Protein AF-A0A956J2Z4-F1 (afdb_monomer_lite)

Radius of gyration: 18.02 Å; chains: 1; bounding box: 44×50×54 Å

Sequence (124 aa):
MGSPPRQEPERNATDRTLGQALARITREKPRPSMIAIWSPAPDMEVRPDVERALSQLPRRRCQVLWVPMTFEAGLPRTDWVAEAVAEALSMRERAAASRGERGLRRLGVRVLHTRPKHQGLVNR

pLDDT: mean 81.1, std 14.21, range [41.91, 95.06]

Foldseek 3Di:
DDDPDDDDPVLVVVLQVVLVVLVVQCPDPPRAQEDEAEEQQAQCVVRVSNLVSLLPDPVVRYAAEYEHDDDQPPFDPPDPVSVVVSVVVNVVSVVSSVNSVVSCVVSVHHYDYDDPDPPPDDDD

Structure (mmCIF, N/CA/C/O backbone):
data_AF-A0A956J2Z4-F1
#
_entry.id   AF-A0A956J2Z4-F1
#
loop_
_atom_site.group_PDB
_atom_site.id
_atom_site.type_symbol
_atom_site.label_atom_id
_atom_site.label_alt_id
_atom_site.label_comp_id
_atom_site.label_asym_id
_atom_site.label_entity_id
_atom_site.label_seq_id
_atom_site.pdbx_PDB_ins_code
_atom_site.Cartn_x
_atom_site.Cartn_y
_atom_site.Cartn_z
_atom_site.occupancy
_atom_site.B_iso_or_equiv
_atom_site.auth_seq_id
_atom_site.auth_comp_id
_atom_site.auth_asym_id
_atom_site.auth_atom_id
_atom_site.pdbx_PDB_model_num
ATOM 1 N N . MET A 1 1 ? 28.914 3.939 -13.470 1.00 41.91 1 MET A N 1
ATOM 2 C CA . MET A 1 1 ? 28.341 4.109 -12.116 1.00 41.91 1 MET A CA 1
ATOM 3 C C . MET A 1 1 ? 26.999 3.384 -12.078 1.00 41.91 1 MET A C 1
ATOM 5 O O . MET A 1 1 ? 25.990 3.969 -12.444 1.00 41.91 1 MET A O 1
ATOM 9 N N . GLY A 1 2 ? 27.004 2.081 -11.779 1.00 49.41 2 GLY A N 1
ATOM 10 C CA . GLY A 1 2 ? 25.784 1.266 -11.750 1.00 49.41 2 GLY A CA 1
ATOM 11 C C . GLY A 1 2 ? 24.940 1.604 -10.525 1.00 49.41 2 GLY A C 1
ATOM 12 O O . GLY A 1 2 ? 25.483 1.749 -9.431 1.00 49.41 2 GLY A O 1
ATOM 13 N N . SER A 1 3 ? 23.627 1.766 -10.702 1.00 47.31 3 SER A N 1
ATOM 14 C CA . SER A 1 3 ? 22.710 1.865 -9.565 1.00 47.31 3 SER A CA 1
ATOM 15 C C . SER A 1 3 ? 22.895 0.638 -8.663 1.00 47.31 3 SER A C 1
ATOM 17 O O . SER A 1 3 ? 22.956 -0.476 -9.188 1.00 47.31 3 SER A O 1
ATOM 19 N N . PRO A 1 4 ? 23.000 0.806 -7.331 1.00 48.28 4 PRO A N 1
ATOM 20 C CA . PRO A 1 4 ? 23.119 -0.336 -6.438 1.00 48.28 4 PRO A CA 1
ATOM 21 C C . PRO A 1 4 ? 21.874 -1.218 -6.590 1.00 48.28 4 PRO A C 1
ATOM 23 O O . PRO A 1 4 ? 20.794 -0.682 -6.881 1.00 48.28 4 PRO A O 1
ATOM 26 N N . PRO A 1 5 ? 21.993 -2.543 -6.392 1.00 46.66 5 PRO A N 1
ATOM 27 C CA . PRO A 1 5 ? 20.859 -3.446 -6.405 1.00 46.66 5 PRO A CA 1
ATOM 28 C C . PRO A 1 5 ? 19.982 -3.109 -5.200 1.00 46.66 5 PRO A C 1
ATOM 30 O O . PRO A 1 5 ? 20.056 -3.726 -4.143 1.00 46.66 5 PRO A O 1
ATOM 33 N N . ARG A 1 6 ? 19.112 -2.111 -5.347 1.00 63.00 6 ARG A N 1
ATOM 34 C CA . A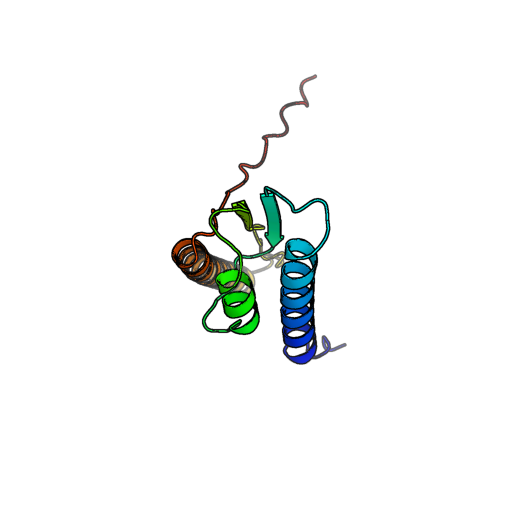RG A 1 6 ? 17.859 -2.120 -4.606 1.00 63.00 6 ARG A CA 1
ATOM 35 C C . ARG A 1 6 ? 17.209 -3.424 -5.083 1.00 63.00 6 ARG A C 1
ATOM 37 O O . ARG A 1 6 ? 17.200 -3.692 -6.281 1.00 63.00 6 ARG A O 1
ATOM 44 N N . GLN A 1 7 ? 16.662 -4.280 -4.233 1.00 57.12 7 GLN A N 1
ATOM 45 C CA . GLN A 1 7 ? 15.270 -4.019 -3.915 1.00 57.12 7 GLN A CA 1
ATOM 46 C C . GLN A 1 7 ? 14.603 -5.003 -2.926 1.00 57.12 7 GLN A C 1
ATOM 48 O O . GLN A 1 7 ? 13.453 -4.765 -2.587 1.00 57.12 7 GLN A O 1
ATOM 53 N N . GLU A 1 8 ? 15.253 -6.042 -2.402 1.00 54.94 8 GLU A N 1
ATOM 54 C CA . GLU A 1 8 ? 14.540 -7.027 -1.555 1.00 54.94 8 GLU A CA 1
ATOM 55 C C . GLU A 1 8 ? 14.697 -6.810 -0.034 1.00 54.94 8 GLU A C 1
ATOM 57 O O . GLU A 1 8 ? 13.689 -6.785 0.679 1.00 54.94 8 GLU A O 1
ATOM 62 N N . PRO A 1 9 ? 15.916 -6.579 0.505 1.00 60.41 9 PRO A N 1
ATOM 63 C CA . PRO A 1 9 ? 16.114 -6.496 1.956 1.00 60.41 9 PRO A CA 1
ATOM 64 C C . PRO A 1 9 ? 15.414 -5.289 2.595 1.00 60.41 9 PRO A C 1
ATOM 66 O O . PRO A 1 9 ? 14.788 -5.415 3.649 1.00 60.41 9 PRO A O 1
ATOM 69 N N . GLU A 1 10 ? 15.478 -4.125 1.942 1.00 73.94 10 GLU A N 1
ATOM 70 C CA . GLU A 1 10 ? 14.869 -2.885 2.443 1.00 73.94 10 GLU A CA 1
ATOM 71 C C . GLU A 1 10 ? 13.342 -2.928 2.399 1.00 73.94 10 GLU A C 1
ATOM 73 O O . GLU A 1 10 ? 12.684 -2.406 3.302 1.00 73.94 10 GLU A O 1
ATOM 78 N N . ARG A 1 11 ? 12.763 -3.580 1.383 1.00 72.56 11 ARG A N 1
ATOM 79 C CA . ARG A 1 11 ? 11.309 -3.747 1.291 1.00 72.56 11 ARG A CA 1
ATOM 80 C C . ARG A 1 11 ? 10.783 -4.615 2.422 1.00 72.56 11 ARG A C 1
ATOM 82 O O . ARG A 1 11 ? 9.909 -4.175 3.161 1.00 72.56 11 ARG A O 1
ATOM 89 N N . ASN A 1 12 ? 11.401 -5.771 2.653 1.00 76.88 12 ASN A N 1
ATOM 90 C CA . ASN A 1 12 ? 11.019 -6.653 3.758 1.00 76.88 12 ASN A CA 1
ATOM 91 C C . ASN A 1 12 ? 11.217 -5.996 5.132 1.00 76.88 12 ASN A C 1
ATOM 93 O O . ASN A 1 12 ? 10.474 -6.266 6.077 1.00 76.88 12 ASN A O 1
ATOM 97 N N . ALA A 1 13 ? 12.232 -5.142 5.286 1.00 82.12 13 ALA A N 1
ATOM 98 C CA . ALA A 1 13 ? 12.402 -4.348 6.501 1.00 82.12 13 ALA A CA 1
ATOM 99 C C . ALA A 1 13 ? 11.271 -3.315 6.659 1.00 82.12 13 ALA A C 1
ATOM 101 O O . ALA A 1 13 ? 10.651 -3.254 7.718 1.00 82.12 13 ALA A O 1
ATOM 102 N N . THR A 1 14 ? 10.948 -2.578 5.593 1.00 84.06 14 THR A N 1
ATOM 103 C CA . THR A 1 14 ? 9.886 -1.558 5.577 1.00 84.06 14 THR A CA 1
ATOM 104 C C . THR A 1 14 ? 8.517 -2.154 5.898 1.00 84.06 14 THR A C 1
ATOM 106 O O . THR A 1 14 ? 7.774 -1.593 6.703 1.00 84.06 14 THR A O 1
ATOM 109 N N . ASP A 1 15 ? 8.192 -3.312 5.323 1.00 85.25 15 ASP A N 1
ATOM 110 C CA . ASP A 1 15 ? 6.917 -4.007 5.531 1.00 85.25 15 ASP A CA 1
ATOM 111 C C . ASP A 1 15 ? 6.756 -4.448 6.983 1.00 85.25 15 ASP A C 1
ATOM 113 O O . ASP A 1 15 ? 5.711 -4.219 7.601 1.00 85.25 15 ASP A O 1
ATOM 117 N N . ARG A 1 16 ? 7.828 -4.999 7.564 1.00 85.50 16 ARG A N 1
ATOM 118 C CA . ARG A 1 16 ? 7.864 -5.360 8.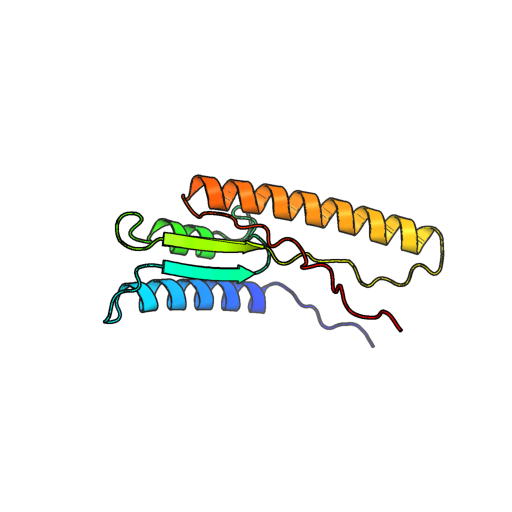983 1.00 85.50 16 ARG A CA 1
ATOM 119 C C . ARG A 1 16 ? 7.726 -4.135 9.878 1.00 85.50 16 ARG A C 1
ATOM 121 O O . ARG A 1 16 ? 6.940 -4.177 10.822 1.00 85.50 16 ARG A O 1
ATOM 128 N N . THR A 1 17 ? 8.427 -3.042 9.579 1.00 88.94 17 THR A N 1
ATOM 129 C CA . THR A 1 17 ? 8.313 -1.790 10.340 1.00 88.94 17 THR A CA 1
ATOM 130 C C . THR A 1 17 ? 6.902 -1.208 10.261 1.00 88.94 17 THR A C 1
ATOM 132 O O . THR A 1 17 ? 6.354 -0.810 11.290 1.00 88.94 17 THR A O 1
ATOM 135 N N . LEU A 1 18 ? 6.268 -1.215 9.084 1.00 87.06 18 LEU A N 1
ATOM 136 C CA . LEU A 1 18 ? 4.878 -0.780 8.924 1.00 87.06 18 LEU A CA 1
ATOM 137 C C . LEU A 1 18 ? 3.928 -1.654 9.752 1.00 87.06 18 LEU A C 1
ATOM 139 O O . LEU A 1 18 ? 3.089 -1.130 10.486 1.00 87.06 18 LEU A O 1
ATOM 143 N N . GLY A 1 19 ? 4.085 -2.978 9.685 1.00 87.19 19 GLY A N 1
ATOM 144 C CA . GLY A 1 19 ? 3.280 -3.906 10.476 1.00 87.19 19 GLY A CA 1
ATOM 145 C C . GLY A 1 19 ? 3.439 -3.693 11.983 1.00 87.19 19 GLY A C 1
ATOM 146 O O . GLY A 1 19 ? 2.448 -3.647 12.714 1.00 87.19 19 GLY A O 1
ATOM 147 N N . GLN A 1 20 ? 4.673 -3.480 12.449 1.00 89.06 20 GLN A N 1
ATOM 148 C CA . GLN A 1 20 ? 4.970 -3.156 13.847 1.00 89.06 20 GLN A CA 1
ATOM 149 C C . GLN A 1 20 ? 4.346 -1.823 14.275 1.00 89.06 20 GLN A C 1
ATOM 151 O O . GLN A 1 20 ? 3.764 -1.747 15.358 1.00 89.06 20 GLN A O 1
ATOM 156 N N . ALA A 1 21 ? 4.417 -0.791 13.430 1.00 88.69 21 ALA A N 1
ATOM 157 C CA . ALA A 1 21 ? 3.813 0.510 13.706 1.00 88.69 21 ALA A CA 1
ATOM 158 C C . ALA A 1 21 ? 2.284 0.409 13.836 1.00 88.69 21 ALA A C 1
ATOM 160 O O . ALA A 1 21 ? 1.715 0.922 14.800 1.00 88.69 21 ALA A O 1
ATOM 161 N N . LEU A 1 22 ? 1.625 -0.322 12.929 1.00 87.00 22 LEU A N 1
ATOM 162 C CA . LEU A 1 22 ? 0.182 -0.576 12.993 1.00 87.00 22 LEU A CA 1
ATOM 163 C C . LEU A 1 22 ? -0.204 -1.348 14.264 1.00 87.00 22 LEU A C 1
ATOM 165 O O . LEU A 1 22 ? -1.129 -0.956 14.980 1.00 87.00 22 LEU A O 1
ATOM 169 N N . ALA A 1 23 ? 0.538 -2.408 14.595 1.00 85.31 23 ALA A N 1
ATOM 170 C CA . ALA A 1 23 ? 0.303 -3.192 15.805 1.00 85.31 23 ALA A CA 1
ATOM 171 C C . ALA A 1 23 ? 0.479 -2.353 17.080 1.00 85.31 23 ALA A C 1
ATOM 173 O O . ALA A 1 23 ? -0.318 -2.468 18.013 1.00 85.31 23 ALA A O 1
ATOM 174 N N . ARG A 1 24 ? 1.490 -1.480 17.113 1.00 87.00 24 ARG A N 1
ATOM 175 C CA . ARG A 1 24 ? 1.759 -0.576 18.234 1.00 87.00 24 ARG A CA 1
ATOM 176 C C . ARG A 1 24 ? 0.640 0.452 18.412 1.00 87.00 24 ARG A C 1
ATOM 178 O O . ARG A 1 24 ? 0.063 0.532 19.495 1.00 87.00 24 ARG A O 1
ATOM 185 N N . ILE A 1 25 ? 0.264 1.147 17.340 1.00 85.00 25 ILE A N 1
ATOM 186 C CA . ILE A 1 25 ? -0.763 2.201 17.345 1.00 85.00 25 ILE A CA 1
ATOM 187 C C . ILE A 1 25 ? -2.121 1.692 17.857 1.00 85.00 25 ILE A C 1
ATOM 189 O O . ILE A 1 25 ? -2.831 2.407 18.560 1.00 85.00 25 ILE A O 1
ATOM 193 N N . THR A 1 26 ? -2.493 0.442 17.564 1.00 79.81 26 THR A N 1
ATOM 194 C CA . THR A 1 26 ? -3.761 -0.124 18.073 1.00 79.81 26 THR A CA 1
ATOM 195 C C . THR A 1 26 ? -3.770 -0.422 19.575 1.00 79.81 26 THR A C 1
ATOM 197 O O . THR A 1 26 ? -4.847 -0.558 20.168 1.00 79.81 26 THR A O 1
ATOM 200 N N . ARG A 1 27 ? -2.591 -0.550 20.195 1.00 82.94 27 ARG A N 1
ATOM 201 C CA . ARG A 1 27 ? -2.424 -0.883 21.618 1.00 82.94 27 ARG A CA 1
ATOM 202 C C . ARG A 1 27 ? -2.202 0.353 22.489 1.00 82.94 27 ARG A C 1
ATOM 204 O O . ARG A 1 27 ? -2.518 0.303 23.678 1.00 82.94 27 ARG A O 1
ATOM 211 N N . GLU A 1 28 ? -1.692 1.438 21.913 1.00 81.62 28 GLU A N 1
ATOM 212 C CA . GLU A 1 28 ? -1.435 2.696 22.616 1.00 81.62 28 GLU A CA 1
ATOM 213 C C . GLU A 1 28 ? -2.730 3.419 23.036 1.00 81.62 28 GLU A C 1
ATOM 215 O O . GLU A 1 28 ? -3.805 3.236 22.453 1.00 81.62 28 GLU A O 1
ATOM 220 N N . LYS A 1 29 ? -2.638 4.212 24.114 1.00 72.88 29 LYS A N 1
ATOM 221 C CA . LYS A 1 29 ? -3.723 5.069 24.613 1.00 72.88 29 LYS A CA 1
ATOM 222 C C . LYS A 1 29 ? -3.365 6.543 24.360 1.00 72.88 29 LYS A C 1
ATOM 224 O O . LYS A 1 29 ? -2.236 6.916 24.665 1.00 72.88 29 LYS A O 1
ATOM 229 N N . PRO A 1 30 ? -4.316 7.380 23.904 1.00 79.00 30 PRO A N 1
ATOM 230 C CA . PRO A 1 30 ? -5.685 7.033 23.511 1.00 79.00 30 PRO A CA 1
ATOM 231 C C . PRO A 1 30 ? -5.722 6.201 22.218 1.00 79.00 30 PRO A C 1
ATOM 233 O O . PRO A 1 30 ? -4.900 6.385 21.327 1.00 79.00 30 PRO A O 1
ATOM 236 N N . ARG A 1 31 ? -6.686 5.274 22.117 1.00 80.50 31 ARG A N 1
ATOM 237 C CA . ARG A 1 31 ? -6.815 4.417 20.928 1.00 80.50 31 ARG A CA 1
ATOM 238 C C . ARG A 1 31 ? -7.327 5.248 19.748 1.00 80.50 31 ARG A C 1
ATOM 240 O O . ARG A 1 31 ? -8.358 5.906 19.910 1.00 80.50 31 ARG A O 1
ATOM 247 N N . PRO A 1 32 ? -6.685 5.194 18.572 1.00 83.81 32 PRO A N 1
ATOM 248 C CA . PRO A 1 32 ? -7.125 5.973 17.425 1.00 83.81 32 PRO A CA 1
ATOM 249 C C . PRO A 1 32 ? -8.460 5.455 16.892 1.00 83.81 32 PRO A C 1
ATOM 251 O O . PRO A 1 32 ? -8.648 4.253 16.689 1.00 83.81 32 PRO A O 1
ATOM 254 N N . SER A 1 33 ? -9.365 6.379 16.588 1.00 86.19 33 SER A N 1
ATOM 255 C CA . SER A 1 33 ? -10.586 6.090 15.832 1.00 86.19 33 SER A CA 1
ATOM 256 C C . SER A 1 33 ? -10.325 5.977 14.326 1.00 86.19 33 SER A C 1
ATOM 258 O O . SER A 1 33 ? -11.132 5.380 13.614 1.00 86.19 33 SER A O 1
ATOM 260 N N . MET A 1 34 ? -9.195 6.506 13.837 1.00 90.06 34 MET A N 1
ATOM 261 C CA . MET A 1 34 ? -8.832 6.524 12.422 1.00 90.06 34 MET A CA 1
ATOM 262 C C . MET A 1 34 ? -7.312 6.468 12.215 1.00 90.06 34 MET A C 1
ATOM 264 O O . MET A 1 34 ? -6.562 7.137 12.922 1.00 90.06 34 MET A O 1
ATOM 268 N N . ILE A 1 35 ? -6.873 5.704 11.215 1.00 90.44 35 ILE A N 1
ATOM 269 C CA . ILE A 1 35 ? -5.488 5.635 10.734 1.00 90.44 35 ILE A CA 1
ATOM 270 C C . ILE A 1 35 ? -5.510 5.944 9.238 1.00 90.44 35 ILE A C 1
ATOM 272 O O . ILE A 1 35 ? -6.204 5.265 8.484 1.00 90.44 35 ILE A O 1
ATOM 276 N N . ALA A 1 36 ? -4.749 6.948 8.808 1.00 91.88 36 ALA A N 1
ATOM 277 C CA . ALA A 1 36 ? -4.572 7.281 7.399 1.00 91.88 36 ALA A CA 1
ATOM 278 C C . ALA A 1 36 ? -3.141 6.957 6.955 1.00 91.88 36 ALA A C 1
ATOM 280 O O . ALA A 1 36 ? -2.180 7.308 7.639 1.00 91.88 36 ALA A O 1
ATOM 281 N N . ILE A 1 37 ? -3.011 6.261 5.828 1.00 91.44 37 ILE A N 1
ATOM 282 C CA . ILE A 1 37 ? -1.737 5.782 5.288 1.00 91.44 37 ILE A CA 1
ATOM 283 C C . ILE A 1 37 ? -1.559 6.366 3.889 1.00 91.44 37 ILE A C 1
ATOM 285 O O . ILE A 1 37 ? -2.354 6.081 2.997 1.00 91.44 37 ILE A O 1
ATOM 289 N N . TRP A 1 38 ? -0.507 7.163 3.700 1.00 91.75 38 TRP A N 1
ATOM 290 C CA . TRP A 1 38 ? -0.116 7.728 2.407 1.00 91.75 38 TRP A CA 1
ATOM 291 C C . TRP A 1 38 ? 1.014 6.901 1.820 1.00 91.75 38 TRP A C 1
ATOM 293 O O . TRP A 1 38 ? 2.155 6.970 2.275 1.00 91.75 38 TRP A O 1
ATOM 303 N N . SER A 1 39 ? 0.687 6.060 0.848 1.00 88.19 39 SER A N 1
ATOM 304 C CA . SER A 1 39 ? 1.649 5.130 0.262 1.00 88.19 39 SER A CA 1
ATOM 305 C C . SER A 1 39 ? 1.087 4.541 -1.033 1.00 88.19 39 SER A C 1
ATOM 307 O O . SER A 1 39 ? -0.137 4.467 -1.175 1.00 88.19 39 SER A O 1
ATOM 309 N N . PRO A 1 40 ? 1.923 4.087 -1.984 1.00 88.38 40 PRO A N 1
ATOM 310 C CA . PRO A 1 40 ? 1.451 3.244 -3.079 1.00 88.38 40 PRO A CA 1
ATOM 311 C C . PRO A 1 40 ? 0.642 2.052 -2.553 1.00 88.38 40 PRO A C 1
ATOM 313 O O . PRO A 1 40 ? 0.953 1.498 -1.495 1.00 88.38 40 PRO A O 1
ATOM 316 N N . ALA A 1 41 ? -0.409 1.660 -3.274 1.00 90.25 41 ALA A N 1
ATOM 317 C CA . ALA A 1 41 ? -1.202 0.499 -2.885 1.00 90.25 41 ALA A CA 1
ATOM 318 C C . ALA A 1 41 ? -0.308 -0.761 -2.903 1.00 90.25 41 ALA A C 1
ATOM 320 O O . ALA A 1 41 ? 0.322 -1.037 -3.926 1.00 90.25 41 ALA A O 1
ATOM 321 N N . PRO A 1 42 ? -0.211 -1.515 -1.794 1.00 89.88 42 PRO A N 1
ATOM 322 C CA . PRO A 1 42 ? 0.641 -2.690 -1.722 1.00 89.88 42 PRO A CA 1
ATOM 323 C C . PRO A 1 42 ? 0.007 -3.824 -2.526 1.00 89.88 42 PRO A C 1
ATOM 325 O O . PRO A 1 42 ? -1.180 -4.106 -2.366 1.00 89.88 42 PRO A O 1
ATOM 328 N N . ASP A 1 43 ? 0.794 -4.493 -3.366 1.00 88.75 43 ASP A N 1
ATOM 329 C CA . ASP A 1 43 ? 0.373 -5.762 -3.956 1.00 88.75 43 ASP A CA 1
ATOM 330 C C . ASP A 1 43 ? 0.439 -6.849 -2.874 1.00 88.75 43 ASP A C 1
ATOM 332 O O . ASP A 1 43 ? 1.522 -7.177 -2.389 1.00 88.75 43 ASP A O 1
ATOM 336 N N . MET A 1 44 ? -0.718 -7.361 -2.451 1.00 87.88 44 MET A N 1
ATOM 337 C CA . MET A 1 44 ? -0.809 -8.297 -1.323 1.00 87.88 44 MET A CA 1
ATOM 338 C C . MET A 1 44 ? -0.152 -9.643 -1.634 1.00 87.88 44 MET A C 1
ATOM 340 O O . MET A 1 44 ? 0.387 -10.271 -0.730 1.00 87.88 44 MET A O 1
ATOM 344 N N . GLU A 1 45 ? -0.110 -10.044 -2.911 1.00 85.69 45 GLU A N 1
ATOM 345 C CA . GLU A 1 45 ? 0.560 -11.282 -3.339 1.00 85.69 45 GLU A CA 1
ATOM 346 C C . GLU A 1 45 ? 2.072 -11.231 -3.080 1.00 85.69 45 GLU A C 1
ATOM 348 O O . GLU A 1 45 ? 2.700 -12.255 -2.824 1.00 85.69 45 GLU A O 1
ATOM 353 N N . VAL A 1 46 ? 2.649 -10.026 -3.108 1.00 84.31 46 VAL A N 1
ATOM 354 C CA . VAL A 1 46 ? 4.091 -9.791 -2.941 1.00 84.31 46 VAL A CA 1
ATOM 355 C C . VAL A 1 46 ? 4.418 -9.242 -1.544 1.00 84.31 46 VAL A C 1
ATOM 357 O O . VAL A 1 46 ? 5.570 -9.272 -1.123 1.00 84.31 46 VAL A O 1
ATOM 360 N N . ARG A 1 47 ? 3.418 -8.749 -0.797 1.00 87.25 47 ARG A N 1
ATOM 361 C CA . ARG A 1 47 ? 3.587 -8.103 0.521 1.00 87.25 47 ARG A CA 1
ATOM 362 C C . ARG A 1 47 ? 2.696 -8.737 1.604 1.00 87.25 47 ARG A C 1
ATOM 364 O O . ARG A 1 47 ? 1.851 -8.049 2.192 1.00 87.25 47 ARG A O 1
ATOM 371 N N . PRO A 1 48 ? 2.898 -10.028 1.932 1.00 88.31 48 PRO A N 1
ATOM 372 C CA . PRO A 1 48 ? 2.037 -10.762 2.865 1.00 88.31 48 PRO A CA 1
ATOM 373 C C . PRO A 1 48 ? 2.100 -10.234 4.308 1.00 88.31 48 PRO A C 1
ATOM 375 O O . PRO A 1 48 ? 1.145 -10.379 5.072 1.00 88.31 48 PRO A O 1
ATOM 378 N N . ASP A 1 49 ? 3.203 -9.594 4.707 1.00 88.56 49 ASP A N 1
ATOM 379 C CA . ASP A 1 49 ? 3.330 -9.011 6.047 1.00 88.56 49 ASP A CA 1
ATOM 380 C C . ASP A 1 49 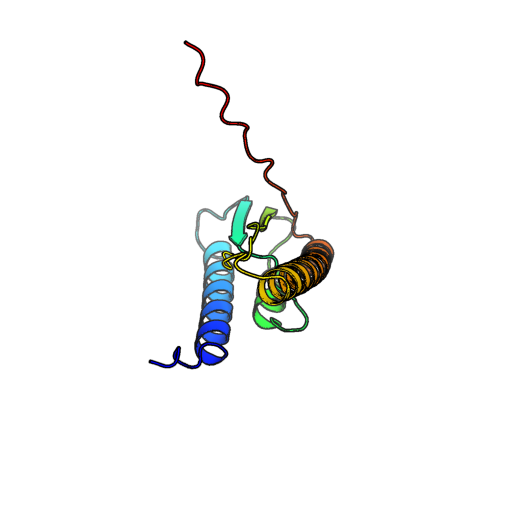? 2.425 -7.785 6.230 1.00 88.56 49 ASP A C 1
ATOM 382 O O . ASP A 1 49 ? 1.835 -7.602 7.300 1.00 88.56 49 ASP A O 1
ATOM 386 N N . VAL A 1 50 ? 2.253 -6.980 5.176 1.00 89.56 50 VAL A N 1
ATOM 387 C CA . VAL A 1 50 ? 1.325 -5.840 5.179 1.00 89.56 50 VAL A CA 1
ATOM 388 C C . VAL A 1 50 ? -0.115 -6.335 5.216 1.00 89.56 50 VAL A C 1
ATOM 390 O O . VAL A 1 50 ? -0.911 -5.828 6.009 1.00 89.56 50 VAL A O 1
ATOM 393 N N . GLU A 1 51 ? -0.441 -7.357 4.420 1.00 91.75 51 GLU A N 1
ATOM 394 C CA . GLU A 1 51 ? -1.753 -8.008 4.462 1.00 91.75 51 GLU A CA 1
ATOM 395 C C . GLU A 1 51 ? -2.076 -8.507 5.876 1.00 91.75 51 GLU A C 1
ATOM 397 O O . GLU A 1 51 ? -3.122 -8.154 6.430 1.00 91.75 51 GLU A O 1
ATOM 402 N N . ARG A 1 52 ? -1.148 -9.250 6.495 1.00 90.69 52 ARG A N 1
ATOM 403 C CA . ARG A 1 52 ? -1.301 -9.782 7.856 1.00 90.69 52 ARG A CA 1
ATOM 404 C C . ARG A 1 52 ? -1.490 -8.673 8.890 1.00 90.69 52 ARG A C 1
ATOM 406 O O . ARG A 1 52 ? -2.330 -8.800 9.781 1.00 90.69 52 ARG A O 1
ATOM 413 N N . ALA A 1 53 ? -0.723 -7.590 8.794 1.00 89.81 53 ALA A N 1
ATOM 414 C CA . ALA A 1 53 ? -0.850 -6.466 9.716 1.00 89.81 53 ALA A CA 1
ATOM 415 C C . ALA A 1 53 ? -2.222 -5.786 9.592 1.00 89.81 53 ALA A C 1
ATOM 417 O O . ALA A 1 53 ? -2.884 -5.533 10.598 1.00 89.81 53 ALA A O 1
ATOM 418 N N . LEU A 1 54 ? -2.679 -5.537 8.362 1.00 90.56 54 LEU A N 1
ATOM 419 C CA . LEU A 1 54 ? -3.975 -4.914 8.097 1.00 90.56 54 LEU A CA 1
ATOM 420 C C . LEU A 1 54 ? -5.149 -5.822 8.492 1.00 90.56 54 LEU A C 1
ATOM 422 O O . LEU A 1 54 ? -6.147 -5.329 9.021 1.00 90.56 54 LEU A O 1
ATOM 426 N N . SER A 1 55 ? -5.041 -7.140 8.291 1.00 90.06 55 SER A N 1
ATOM 427 C CA . SER A 1 55 ? -6.099 -8.094 8.651 1.00 90.06 55 SER A CA 1
ATOM 428 C C . SER A 1 55 ? -6.328 -8.198 10.161 1.00 90.06 55 SER A C 1
ATOM 430 O O . SER A 1 55 ? -7.421 -8.561 10.591 1.00 90.06 55 SER A O 1
ATOM 432 N N . GLN A 1 56 ? -5.311 -7.885 10.969 1.00 87.94 56 GLN A N 1
ATOM 433 C CA . GLN A 1 56 ? -5.376 -7.920 12.434 1.00 87.94 56 GLN A CA 1
ATOM 434 C C . GLN A 1 56 ? -5.984 -6.651 13.050 1.00 87.94 56 GLN A C 1
ATOM 436 O O . GLN A 1 56 ? -6.235 -6.615 14.258 1.00 87.94 56 GLN A O 1
ATOM 441 N N . LEU A 1 57 ? -6.238 -5.605 12.256 1.00 85.62 57 LEU A N 1
ATOM 442 C CA . LEU A 1 57 ? -6.778 -4.354 12.775 1.00 85.62 57 LEU A CA 1
ATOM 443 C C . LEU A 1 57 ? -8.246 -4.520 13.215 1.00 85.62 57 LEU A C 1
ATOM 445 O O . LEU A 1 57 ? -9.067 -5.072 12.476 1.00 85.62 57 LEU A O 1
ATOM 449 N N . PRO A 1 58 ? -8.628 -4.013 14.405 1.00 71.50 58 PRO A N 1
ATOM 450 C CA . PRO A 1 58 ? -9.994 -4.113 14.904 1.00 71.50 58 PRO A CA 1
ATOM 451 C C . PRO A 1 58 ? -10.932 -3.193 14.108 1.00 71.50 58 PRO A C 1
ATOM 453 O O . PRO A 1 58 ? -11.192 -2.052 14.496 1.00 71.50 58 PRO A O 1
ATOM 456 N N . ARG A 1 59 ? -11.497 -3.726 13.014 1.00 69.06 59 ARG A N 1
ATOM 457 C CA . ARG A 1 59 ? -12.352 -3.010 12.041 1.00 69.06 59 ARG A CA 1
ATOM 458 C C . ARG A 1 59 ? -13.536 -2.250 12.655 1.00 69.06 59 ARG A C 1
ATOM 460 O O . ARG A 1 59 ? -14.028 -1.303 12.059 1.00 69.06 59 ARG A O 1
ATOM 467 N N . ARG A 1 60 ? -14.005 -2.652 13.844 1.00 68.62 60 ARG A N 1
ATOM 468 C CA . ARG A 1 60 ? -15.123 -1.994 14.552 1.00 68.62 60 ARG A CA 1
ATOM 469 C C . ARG A 1 60 ? -14.717 -0.766 15.374 1.00 68.62 60 ARG A C 1
ATOM 471 O O . ARG A 1 60 ? -15.597 -0.034 15.807 1.00 68.62 60 ARG A O 1
ATOM 478 N N . ARG A 1 61 ? -13.423 -0.571 15.656 1.00 78.50 61 ARG A N 1
ATOM 479 C CA . ARG A 1 61 ? -12.936 0.490 16.562 1.00 78.50 61 ARG A CA 1
ATOM 480 C C . ARG A 1 61 ? -12.019 1.504 15.886 1.00 78.50 61 ARG A C 1
ATOM 482 O O . ARG A 1 61 ? -11.809 2.567 16.454 1.00 78.50 61 ARG A O 1
ATOM 489 N N . CYS A 1 62 ? -11.473 1.175 14.718 1.00 85.50 62 CYS A N 1
ATOM 490 C CA . CYS A 1 62 ? -10.534 2.027 14.006 1.00 85.50 62 CYS A CA 1
ATOM 491 C C . CYS A 1 62 ? -10.788 1.956 12.497 1.00 85.50 62 CYS A C 1
ATOM 493 O O . CYS A 1 62 ? -10.749 0.871 11.910 1.00 85.50 62 CYS A O 1
ATOM 495 N N . GLN A 1 63 ? -11.055 3.104 11.875 1.00 89.75 63 GLN A N 1
ATOM 496 C CA . GLN A 1 63 ? -11.175 3.217 10.427 1.00 89.75 63 GLN A CA 1
ATOM 497 C C . GLN A 1 63 ? -9.787 3.324 9.796 1.00 89.75 63 GLN A C 1
ATOM 499 O O . GLN A 1 63 ? -9.018 4.218 10.134 1.00 89.75 63 GLN A O 1
ATOM 504 N N . VAL A 1 64 ? -9.485 2.454 8.835 1.00 92.19 64 VAL A N 1
ATOM 505 C CA . VAL A 1 64 ? -8.232 2.524 8.073 1.00 92.19 64 VAL A CA 1
ATOM 506 C C . VAL A 1 64 ? -8.511 3.149 6.715 1.00 92.19 64 VAL A C 1
ATOM 508 O O . VAL A 1 64 ? -9.331 2.643 5.941 1.00 92.19 64 VAL A O 1
ATOM 511 N N . LEU A 1 65 ? -7.831 4.256 6.441 1.00 93.56 65 LEU A N 1
ATOM 512 C CA . LEU A 1 65 ? -7.859 4.981 5.182 1.00 93.56 65 LEU A CA 1
ATOM 513 C C . LEU A 1 65 ? -6.515 4.799 4.479 1.00 93.56 65 LEU A C 1
ATOM 515 O O . LEU A 1 65 ? -5.467 5.070 5.059 1.00 93.56 65 LEU A O 1
ATOM 519 N N . TRP A 1 66 ? -6.543 4.375 3.222 1.00 94.31 66 TRP A N 1
ATOM 520 C CA . TRP A 1 66 ? -5.362 4.325 2.370 1.00 94.31 66 TRP A CA 1
ATOM 521 C C . TRP A 1 66 ? -5.476 5.384 1.283 1.00 94.31 66 TRP A C 1
ATOM 523 O O . TRP A 1 66 ? -6.436 5.384 0.513 1.00 94.31 66 TRP A O 1
ATOM 533 N N . VAL A 1 67 ? -4.504 6.284 1.221 1.00 93.50 67 VAL A N 1
ATOM 534 C CA . VAL A 1 67 ? -4.410 7.345 0.220 1.00 93.50 67 VAL A CA 1
ATOM 535 C C . VAL A 1 67 ? -3.313 6.939 -0.767 1.00 93.50 67 VAL A C 1
ATOM 537 O O . VAL A 1 67 ? -2.129 7.072 -0.440 1.00 93.50 67 VAL A O 1
ATOM 540 N N . PRO A 1 68 ? -3.671 6.363 -1.932 1.00 90.00 68 PRO A N 1
ATOM 541 C CA . PRO A 1 68 ? -2.692 5.934 -2.912 1.00 90.00 68 PRO A CA 1
ATOM 542 C C . PRO A 1 68 ? -1.941 7.145 -3.462 1.00 90.00 68 PRO A C 1
ATOM 544 O O . PRO A 1 68 ? -2.539 8.144 -3.858 1.00 90.00 68 PRO A O 1
ATOM 547 N N . MET A 1 69 ? -0.617 7.038 -3.490 1.00 83.50 69 MET A N 1
ATOM 548 C CA . MET A 1 69 ? 0.249 8.030 -4.121 1.00 83.50 69 MET A CA 1
ATOM 549 C C . MET A 1 69 ? 0.368 7.695 -5.609 1.00 83.50 69 MET A C 1
ATOM 551 O O . MET A 1 69 ? 0.702 6.562 -5.960 1.00 83.50 69 MET A O 1
ATOM 555 N N . THR A 1 70 ? 0.091 8.659 -6.486 1.00 71.69 70 THR A N 1
ATOM 556 C CA . THR A 1 70 ? 0.288 8.496 -7.930 1.00 71.69 70 THR A CA 1
ATOM 557 C C . THR A 1 70 ? 1.777 8.499 -8.246 1.00 71.69 70 THR A C 1
ATOM 559 O O . THR A 1 70 ? 2.479 9.457 -7.926 1.00 71.69 70 THR A O 1
ATOM 562 N N . PHE A 1 71 ? 2.254 7.429 -8.877 1.00 68.75 71 PHE A N 1
ATOM 563 C CA . PHE A 1 71 ? 3.601 7.363 -9.422 1.00 68.75 71 PHE A CA 1
ATOM 564 C C . PHE A 1 71 ? 3.554 7.737 -10.904 1.00 68.75 71 PHE A C 1
ATOM 566 O O . PHE A 1 71 ? 2.923 7.040 -11.698 1.00 68.75 71 PHE A O 1
ATOM 573 N N . GLU A 1 72 ? 4.220 8.827 -11.273 1.00 67.56 72 GLU A N 1
ATOM 574 C CA . GLU A 1 72 ? 4.541 9.118 -12.668 1.00 67.56 72 GLU A CA 1
ATOM 575 C C . GLU A 1 72 ? 6.001 8.746 -12.912 1.00 67.56 72 GLU A C 1
ATOM 577 O O . GLU A 1 72 ? 6.897 9.172 -12.179 1.00 67.56 72 GLU A O 1
ATOM 582 N N . ALA A 1 73 ? 6.246 7.923 -13.932 1.00 67.62 73 ALA A N 1
ATOM 583 C CA . ALA A 1 73 ? 7.600 7.588 -14.332 1.00 67.62 73 ALA A CA 1
ATOM 584 C C . ALA A 1 73 ? 8.280 8.861 -14.858 1.00 67.62 73 ALA A C 1
ATOM 586 O O . ALA A 1 73 ? 7.982 9.316 -15.959 1.00 67.62 73 ALA A O 1
ATOM 587 N N . GLY A 1 74 ? 9.199 9.430 -14.074 1.00 70.19 74 GLY A N 1
ATOM 588 C CA . GLY A 1 74 ? 10.025 10.582 -14.455 1.00 70.19 74 GLY A CA 1
ATOM 589 C C . GLY A 1 74 ? 11.103 10.223 -15.480 1.00 70.19 74 GLY A C 1
ATOM 590 O O . GLY A 1 74 ? 12.269 10.559 -15.292 1.00 70.19 74 GLY A O 1
ATOM 591 N N . LEU A 1 75 ? 10.740 9.467 -16.516 1.00 75.38 75 LEU A N 1
ATOM 592 C CA . LEU A 1 75 ? 11.655 9.070 -17.574 1.00 75.38 75 LEU A CA 1
ATOM 593 C C . LEU A 1 75 ? 11.745 10.176 -18.636 1.00 75.38 75 LEU A C 1
ATOM 595 O O . LEU A 1 75 ? 10.708 10.703 -19.051 1.00 75.38 75 LEU A O 1
ATOM 599 N N . PRO A 1 76 ? 12.961 10.521 -19.099 1.00 76.06 76 PRO A N 1
ATOM 600 C CA . PRO A 1 76 ? 13.127 11.432 -20.220 1.00 76.06 76 PRO A CA 1
ATOM 601 C C . PRO A 1 76 ? 12.453 10.851 -21.467 1.00 76.06 76 PRO A C 1
ATOM 603 O O . PRO A 1 76 ? 12.725 9.715 -21.847 1.00 76.06 76 PRO A O 1
ATOM 606 N N . ARG A 1 77 ? 11.590 11.631 -22.125 1.00 81.75 77 ARG A N 1
ATOM 607 C CA . ARG A 1 77 ? 10.950 11.255 -23.398 1.00 81.75 77 ARG A CA 1
ATOM 608 C C . ARG A 1 77 ? 11.799 11.726 -24.576 1.00 81.75 77 ARG A C 1
ATOM 610 O O . ARG A 1 77 ? 11.404 12.613 -25.323 1.00 81.75 77 ARG A O 1
ATOM 617 N N . THR A 1 78 ? 13.024 11.216 -24.653 1.00 87.75 78 THR A N 1
ATOM 618 C CA . THR A 1 78 ? 14.040 11.692 -25.607 1.00 87.75 78 THR A CA 1
ATOM 619 C C . THR A 1 78 ? 13.939 11.039 -26.981 1.00 87.75 78 THR A C 1
ATOM 621 O O . THR A 1 78 ? 14.342 11.652 -27.963 1.00 87.75 78 THR A O 1
ATOM 624 N N . ASP A 1 79 ? 13.405 9.820 -27.060 1.00 91.50 79 ASP A N 1
ATOM 625 C CA . ASP A 1 79 ? 13.191 9.075 -28.302 1.00 91.50 79 ASP A CA 1
ATOM 626 C C . ASP A 1 79 ? 11.984 8.121 -28.184 1.00 91.50 79 ASP A C 1
ATOM 628 O O . ASP A 1 79 ? 11.369 7.987 -27.121 1.00 91.50 79 ASP A O 1
ATOM 632 N N . TRP A 1 80 ? 11.642 7.457 -29.294 1.00 91.25 80 TRP A N 1
ATOM 633 C CA . TRP A 1 80 ? 10.482 6.564 -29.387 1.00 91.25 80 TRP A CA 1
ATOM 634 C C . TRP A 1 80 ? 10.594 5.320 -28.492 1.00 91.25 80 TRP A C 1
ATOM 636 O O . TRP A 1 80 ? 9.576 4.806 -28.027 1.00 91.25 80 TRP A O 1
ATOM 646 N N . VAL A 1 81 ? 11.812 4.838 -28.218 1.00 91.19 81 VAL A N 1
ATOM 647 C CA . VAL A 1 81 ? 12.033 3.693 -27.324 1.00 91.19 81 VAL A CA 1
ATOM 648 C C . VAL A 1 81 ? 11.783 4.125 -25.885 1.00 91.19 81 VAL A C 1
ATOM 650 O O . VAL A 1 81 ? 11.072 3.441 -25.149 1.00 91.19 81 VAL A O 1
ATOM 653 N N . ALA A 1 82 ? 12.324 5.276 -25.486 1.00 88.81 82 ALA A N 1
ATOM 654 C CA . ALA 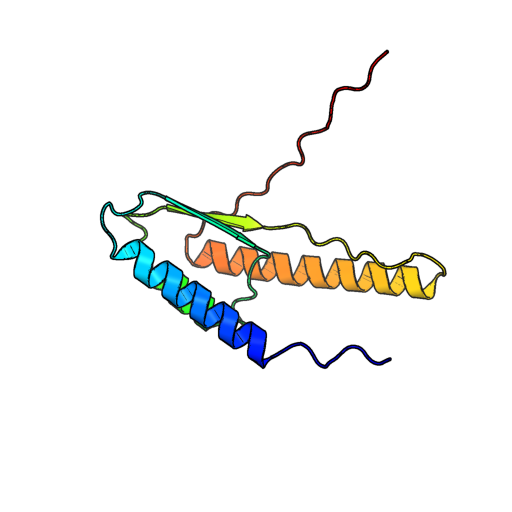A 1 82 ? 12.127 5.841 -24.158 1.00 88.81 82 ALA A CA 1
ATOM 655 C C . ALA A 1 82 ? 10.643 6.123 -23.875 1.00 88.81 82 ALA A C 1
ATOM 657 O O . ALA A 1 82 ? 10.160 5.841 -22.776 1.00 88.81 82 ALA A O 1
ATOM 658 N N . GLU A 1 83 ? 9.899 6.608 -24.874 1.00 88.88 83 GLU A N 1
ATOM 659 C CA . GLU A 1 83 ? 8.452 6.799 -24.769 1.00 88.88 83 GLU A CA 1
ATOM 660 C C . GLU A 1 83 ? 7.698 5.472 -24.603 1.00 88.88 83 GLU A C 1
ATOM 662 O O . GLU A 1 83 ? 6.912 5.335 -23.660 1.00 88.88 83 GLU A O 1
ATOM 667 N N . ALA A 1 84 ? 7.997 4.466 -25.431 1.00 90.62 84 ALA A N 1
ATOM 668 C CA . ALA A 1 84 ? 7.384 3.141 -25.319 1.00 90.62 84 ALA A CA 1
ATOM 669 C C . ALA A 1 84 ? 7.663 2.485 -23.952 1.00 90.62 84 ALA A C 1
ATOM 671 O O . ALA A 1 84 ? 6.774 1.889 -23.339 1.00 90.62 84 ALA A O 1
ATOM 672 N N . VAL A 1 85 ? 8.885 2.632 -23.428 1.00 89.38 85 VAL A N 1
ATOM 673 C CA . VAL A 1 85 ? 9.256 2.137 -22.093 1.00 89.38 85 VAL A CA 1
ATOM 674 C C . VAL A 1 85 ? 8.499 2.888 -20.996 1.00 89.38 85 VAL A C 1
ATOM 676 O O . VAL A 1 85 ? 7.979 2.256 -20.071 1.00 89.38 85 VAL A O 1
ATOM 679 N N . ALA A 1 86 ? 8.402 4.217 -21.082 1.00 88.81 86 ALA A N 1
ATOM 680 C CA . ALA A 1 86 ? 7.661 5.020 -20.111 1.00 88.81 86 ALA A CA 1
ATOM 681 C C . ALA A 1 86 ? 6.167 4.654 -20.083 1.00 88.81 86 ALA A C 1
ATOM 683 O O . ALA A 1 86 ? 5.570 4.556 -19.002 1.00 88.81 86 ALA A O 1
ATOM 684 N N . GLU A 1 87 ? 5.571 4.393 -21.247 1.00 88.50 87 GLU A N 1
ATOM 685 C CA . GLU A 1 87 ? 4.189 3.928 -21.354 1.00 88.50 87 GLU A CA 1
ATOM 686 C C . GLU A 1 87 ? 4.012 2.532 -20.745 1.00 88.50 87 GLU A C 1
ATOM 688 O O . GLU A 1 87 ? 3.137 2.341 -19.894 1.00 88.50 87 GLU A O 1
ATOM 693 N N . ALA A 1 88 ? 4.880 1.580 -21.097 1.00 90.88 88 ALA A N 1
ATOM 694 C CA . ALA A 1 88 ? 4.830 0.217 -20.571 1.00 90.88 88 ALA A CA 1
ATOM 695 C C . ALA A 1 88 ? 4.960 0.183 -19.039 1.00 90.88 88 ALA A C 1
ATOM 697 O O . ALA A 1 88 ? 4.212 -0.522 -18.354 1.00 90.88 88 ALA A O 1
ATOM 698 N N . LEU A 1 89 ? 5.867 0.986 -18.474 1.00 89.31 89 LEU A N 1
ATOM 699 C CA . LEU A 1 89 ? 6.001 1.124 -17.024 1.00 89.31 89 LEU A CA 1
ATOM 700 C C . LEU A 1 89 ? 4.755 1.754 -16.405 1.00 89.31 89 LEU A C 1
ATOM 702 O O . LEU A 1 89 ? 4.248 1.233 -15.415 1.00 89.31 89 LEU A O 1
ATOM 706 N N . SER A 1 90 ? 4.203 2.804 -17.015 1.00 87.44 90 SER A N 1
ATOM 707 C CA . SER A 1 90 ? 2.957 3.421 -16.544 1.00 87.44 90 SER A CA 1
ATOM 708 C C . SER A 1 90 ? 1.794 2.423 -16.534 1.00 87.44 90 SER A C 1
ATOM 710 O O . SER A 1 90 ? 1.022 2.375 -15.575 1.00 87.44 90 SER A O 1
ATOM 712 N N . MET A 1 91 ? 1.674 1.586 -17.568 1.00 90.00 91 MET A N 1
ATOM 713 C CA . MET A 1 91 ? 0.682 0.508 -17.617 1.00 90.00 91 MET A CA 1
ATOM 714 C C . MET A 1 91 ? 0.902 -0.517 -16.502 1.00 90.00 91 MET A C 1
ATOM 716 O O . MET A 1 91 ? -0.051 -0.890 -15.811 1.00 90.00 91 MET A O 1
ATOM 720 N N . ARG A 1 92 ? 2.154 -0.940 -16.288 1.00 87.88 92 ARG A N 1
ATOM 721 C CA . ARG A 1 92 ? 2.509 -1.900 -15.237 1.00 87.88 92 ARG A CA 1
ATOM 722 C C . ARG A 1 92 ? 2.179 -1.367 -13.844 1.00 87.88 92 ARG A C 1
ATOM 724 O O . ARG A 1 92 ? 1.564 -2.086 -13.057 1.00 87.88 92 ARG A O 1
ATOM 731 N N . GLU A 1 93 ? 2.531 -0.116 -13.560 1.00 88.19 93 GLU A N 1
ATOM 732 C CA . GLU A 1 93 ? 2.244 0.524 -12.273 1.00 88.19 93 GLU A CA 1
ATOM 733 C C . GLU A 1 93 ? 0.733 0.666 -12.042 1.00 88.19 93 GLU A C 1
ATOM 735 O O . GLU A 1 93 ? 0.241 0.316 -10.969 1.00 88.19 93 GLU A O 1
ATOM 740 N N . ARG A 1 94 ? -0.050 1.063 -13.060 1.00 87.44 94 ARG A N 1
ATOM 741 C CA . ARG A 1 94 ? -1.525 1.097 -12.957 1.00 87.44 94 ARG A CA 1
ATOM 742 C C . ARG A 1 94 ? -2.118 -0.281 -12.668 1.00 87.44 94 ARG A C 1
ATOM 744 O O . ARG A 1 94 ? -3.054 -0.393 -11.871 1.00 87.44 94 ARG A O 1
ATOM 751 N N . ALA A 1 95 ? -1.591 -1.328 -13.302 1.00 90.31 95 ALA A N 1
ATOM 752 C CA . ALA A 1 95 ? -2.045 -2.695 -13.072 1.00 90.31 95 ALA A CA 1
ATOM 753 C C . ALA A 1 95 ? -1.733 -3.161 -11.639 1.00 90.31 95 ALA A C 1
ATOM 755 O O . ALA A 1 95 ? -2.612 -3.722 -10.977 1.00 90.31 95 ALA A O 1
ATOM 756 N N . ALA A 1 96 ? -0.521 -2.885 -11.147 1.00 88.56 96 ALA A N 1
ATOM 757 C CA . ALA A 1 96 ? -0.111 -3.187 -9.776 1.00 88.56 96 ALA A CA 1
ATOM 758 C C . ALA A 1 96 ? -0.953 -2.416 -8.746 1.00 88.56 96 ALA A C 1
ATOM 760 O O . ALA A 1 96 ? -1.520 -3.027 -7.839 1.00 88.56 96 ALA A O 1
ATOM 761 N N . ALA A 1 97 ? -1.142 -1.107 -8.941 1.00 89.25 97 ALA A N 1
ATOM 762 C CA . ALA A 1 97 ? -1.990 -0.279 -8.085 1.00 89.25 97 ALA A CA 1
ATOM 763 C C . ALA A 1 97 ? -3.434 -0.803 -8.041 1.00 89.25 97 ALA A C 1
ATOM 765 O O . ALA A 1 97 ? -4.012 -0.962 -6.967 1.00 89.25 97 ALA A O 1
ATOM 766 N N . SER A 1 98 ? -3.991 -1.173 -9.198 1.00 91.75 98 SER A N 1
ATOM 767 C CA . SER A 1 98 ? -5.343 -1.735 -9.288 1.00 91.75 98 SER A CA 1
ATOM 768 C C . SER A 1 98 ? -5.483 -3.058 -8.528 1.00 91.75 98 SER A C 1
ATOM 770 O O . SER A 1 98 ? -6.520 -3.298 -7.905 1.00 91.75 98 SER A O 1
ATOM 772 N N . ARG A 1 99 ? -4.469 -3.937 -8.569 1.00 92.88 99 ARG A N 1
ATOM 773 C CA . ARG A 1 99 ? -4.450 -5.169 -7.759 1.00 92.88 99 ARG A CA 1
ATOM 774 C C . ARG A 1 99 ? -4.371 -4.850 -6.270 1.00 92.88 99 ARG A C 1
ATOM 776 O O . ARG A 1 99 ? -5.200 -5.353 -5.509 1.00 92.88 99 ARG A O 1
ATOM 783 N N . GLY A 1 100 ? -3.449 -3.974 -5.877 1.00 92.75 100 GLY A N 1
ATOM 784 C CA . GLY A 1 100 ? -3.264 -3.586 -4.482 1.00 92.75 100 GLY A CA 1
ATOM 785 C C . GLY A 1 100 ? -4.508 -2.941 -3.874 1.00 92.75 100 GLY A C 1
ATOM 786 O O . GLY A 1 100 ? -4.932 -3.309 -2.780 1.00 92.75 100 GLY A O 1
ATOM 787 N N . GLU A 1 101 ? -5.187 -2.061 -4.615 1.00 94.62 101 GLU A N 1
ATOM 788 C CA . GLU A 1 101 ? -6.457 -1.470 -4.184 1.00 94.62 101 GLU A CA 1
ATOM 789 C C . GLU A 1 101 ? -7.552 -2.513 -3.970 1.00 94.62 101 GLU A C 1
ATOM 791 O O . GLU A 1 101 ? -8.308 -2.425 -2.998 1.00 94.62 101 GLU A O 1
ATOM 796 N N . ARG A 1 102 ? -7.649 -3.517 -4.851 1.00 95.06 102 ARG A N 1
ATOM 797 C CA . ARG A 1 102 ? -8.591 -4.626 -4.649 1.00 95.06 102 ARG A CA 1
ATOM 798 C C . ARG A 1 102 ? -8.254 -5.398 -3.376 1.00 95.06 102 ARG A C 1
ATOM 800 O O . ARG A 1 102 ? -9.172 -5.708 -2.619 1.00 95.06 102 ARG A O 1
ATOM 807 N N . GLY A 1 103 ? -6.972 -5.658 -3.117 1.00 94.44 103 GLY A N 1
ATOM 808 C CA . GLY A 1 103 ? -6.502 -6.279 -1.875 1.00 94.44 103 GLY A CA 1
ATOM 809 C C . GLY A 1 103 ? -6.905 -5.478 -0.634 1.00 94.44 103 GLY A C 1
ATOM 810 O O . GLY A 1 103 ? -7.561 -6.006 0.262 1.00 94.44 103 GLY A O 1
ATOM 811 N N . LEU A 1 104 ? -6.624 -4.173 -0.625 1.00 94.00 104 LEU A N 1
ATOM 812 C CA . LEU A 1 104 ? -7.007 -3.264 0.462 1.00 94.00 104 LEU A CA 1
ATOM 813 C C . LEU A 1 104 ? -8.521 -3.275 0.723 1.00 94.00 104 LEU A C 1
ATOM 815 O O . LEU A 1 104 ? -8.957 -3.420 1.868 1.00 94.00 104 LEU A O 1
ATOM 819 N N . ARG A 1 105 ? -9.335 -3.186 -0.337 1.00 93.75 105 ARG A N 1
ATOM 820 C CA . ARG A 1 105 ? -10.803 -3.202 -0.218 1.00 93.75 105 ARG A CA 1
ATOM 821 C C . ARG A 1 105 ? -11.324 -4.526 0.345 1.00 93.75 105 ARG A C 1
ATOM 823 O O . ARG A 1 105 ? -12.223 -4.498 1.182 1.00 93.75 105 ARG A O 1
ATOM 830 N N . ARG A 1 106 ? -10.741 -5.671 -0.042 1.00 93.81 106 ARG A N 1
ATOM 831 C CA . ARG A 1 106 ? -11.079 -6.990 0.540 1.00 93.81 106 ARG A CA 1
ATOM 832 C C . ARG A 1 106 ? -10.800 -7.047 2.045 1.00 93.81 106 ARG A C 1
ATOM 834 O O . ARG A 1 106 ? -11.531 -7.708 2.777 1.00 93.81 106 ARG A O 1
ATOM 841 N N . LEU A 1 107 ? -9.794 -6.314 2.523 1.00 91.88 107 LEU A N 1
ATOM 842 C CA . LEU A 1 107 ? -9.464 -6.204 3.948 1.00 91.88 107 LEU A CA 1
ATOM 843 C C . LEU A 1 107 ? -10.325 -5.178 4.706 1.00 91.88 107 LEU A C 1
ATOM 845 O O . LEU A 1 107 ? -10.134 -5.004 5.913 1.00 91.88 107 LEU A O 1
ATOM 849 N N . GLY A 1 108 ? -11.277 -4.519 4.038 1.00 91.75 108 GLY A N 1
ATOM 850 C CA . GLY A 1 108 ? -12.115 -3.471 4.625 1.00 91.75 108 GLY A CA 1
ATOM 851 C C . GLY A 1 108 ? -11.402 -2.124 4.785 1.00 91.75 108 GLY A C 1
ATOM 852 O O . GLY A 1 108 ? -11.912 -1.251 5.485 1.00 91.75 108 GLY A O 1
ATOM 853 N N . VAL A 1 109 ? -10.235 -1.944 4.155 1.00 93.50 109 VAL A N 1
ATOM 854 C CA . VAL A 1 109 ? -9.524 -0.661 4.119 1.00 93.50 109 VAL A CA 1
ATOM 855 C C . VAL A 1 109 ? -10.173 0.235 3.068 1.00 93.50 109 VAL A C 1
ATOM 857 O O . VAL A 1 109 ? -10.385 -0.171 1.921 1.00 93.50 109 VAL A O 1
ATOM 860 N N . ARG A 1 110 ? -10.490 1.476 3.444 1.00 93.56 110 ARG A N 1
ATOM 861 C CA . ARG A 1 110 ? -11.086 2.447 2.523 1.00 93.56 110 ARG A CA 1
ATOM 862 C C . ARG A 1 110 ? -9.987 3.121 1.711 1.00 93.56 110 ARG A C 1
ATOM 864 O O . ARG A 1 110 ? -9.124 3.780 2.279 1.00 93.56 110 ARG A O 1
ATOM 871 N N . VAL A 1 111 ? -10.053 3.003 0.390 1.00 94.38 111 VAL A N 1
ATOM 872 C CA . VAL A 1 111 ? -9.136 3.699 -0.524 1.00 94.38 111 VAL A CA 1
ATOM 873 C C . VAL A 1 111 ? -9.700 5.083 -0.854 1.00 94.38 111 VAL A C 1
ATOM 875 O O . VAL A 1 111 ? -10.846 5.191 -1.296 1.00 94.38 111 VAL A O 1
ATOM 878 N N . LEU A 1 112 ? -8.914 6.136 -0.626 1.00 93.06 112 LEU A N 1
ATOM 879 C CA . LEU A 1 112 ? -9.279 7.528 -0.884 1.00 93.06 112 LEU A CA 1
ATOM 880 C C . LEU A 1 112 ? -8.371 8.132 -1.949 1.00 93.06 112 LEU A C 1
ATOM 882 O O . LEU A 1 112 ? -7.249 8.535 -1.665 1.00 93.06 112 LEU A O 1
ATOM 886 N N . HIS A 1 113 ? -8.897 8.252 -3.162 1.00 87.19 113 HIS A N 1
ATOM 887 C CA . HIS A 1 113 ?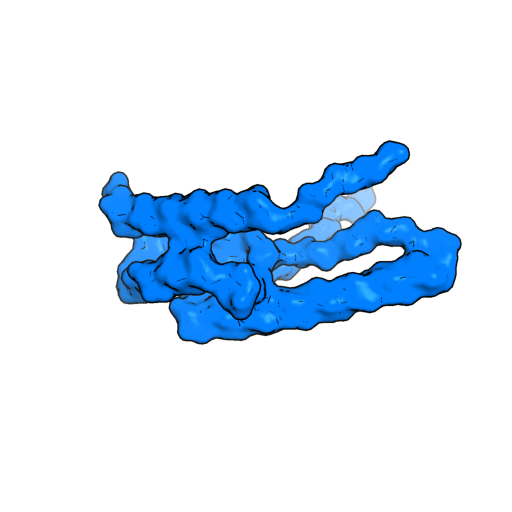 -8.231 8.975 -4.240 1.00 87.19 113 HIS A CA 1
ATOM 888 C C . HIS A 1 113 ? -8.315 10.477 -3.981 1.00 87.19 113 HIS A C 1
ATOM 890 O O . HIS A 1 113 ? -9.399 11.068 -4.019 1.00 87.19 113 HIS A O 1
ATOM 896 N N . THR A 1 114 ? -7.179 11.105 -3.692 1.00 78.75 114 THR A N 1
ATOM 897 C CA . THR A 1 114 ? -7.094 12.560 -3.604 1.00 78.75 114 THR A CA 1
ATOM 898 C C . THR A 1 114 ? -7.161 13.128 -5.016 1.00 78.75 114 THR A C 1
ATOM 900 O O . THR A 1 114 ? -6.301 12.869 -5.853 1.00 78.75 114 THR A O 1
ATOM 903 N N . ARG A 1 115 ? -8.197 13.921 -5.309 1.00 63.31 115 ARG A N 1
ATOM 904 C CA . ARG A 1 115 ? -8.170 14.751 -6.517 1.00 63.31 115 ARG A CA 1
ATOM 905 C C . ARG A 1 115 ? -7.056 15.785 -6.330 1.00 63.31 115 ARG A C 1
ATOM 907 O O . ARG A 1 115 ? -7.039 16.420 -5.270 1.00 63.31 115 ARG A O 1
ATOM 914 N N . PRO A 1 116 ? -6.157 15.993 -7.305 1.00 56.47 116 PRO A N 1
ATOM 915 C CA . PRO A 1 116 ? -5.269 17.142 -7.248 1.00 56.47 116 PRO A CA 1
ATOM 916 C C . PRO A 1 116 ? -6.152 18.392 -7.169 1.00 56.47 116 PRO A C 1
ATOM 918 O O . PRO A 1 116 ? -7.004 18.618 -8.032 1.00 56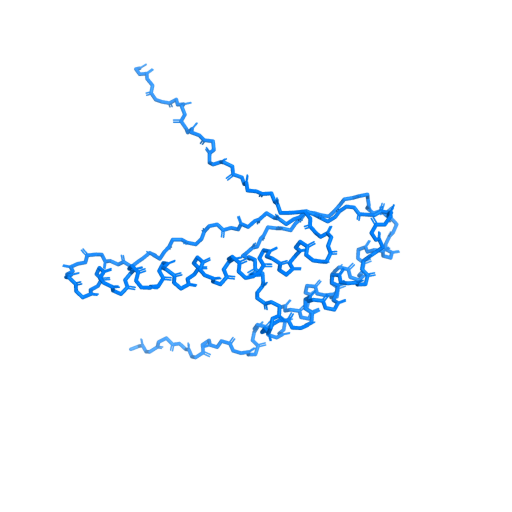.47 116 PRO A O 1
ATOM 921 N N . LYS A 1 117 ? -6.017 19.180 -6.095 1.00 49.78 117 LYS A N 1
ATOM 922 C CA . LYS A 1 117 ? -6.618 20.513 -6.063 1.00 49.78 117 LYS A CA 1
ATOM 923 C C . LYS A 1 117 ? -5.943 21.298 -7.179 1.00 49.78 117 LYS A C 1
ATOM 925 O O . LYS A 1 117 ? -4.743 21.539 -7.119 1.00 49.78 117 LYS A O 1
ATOM 930 N N . HIS A 1 118 ? -6.718 21.644 -8.199 1.00 45.22 118 HIS A N 1
ATOM 931 C CA . HIS A 1 118 ? -6.332 22.601 -9.222 1.00 45.22 118 HIS A CA 1
ATOM 932 C C . HIS A 1 118 ? -5.771 23.839 -8.502 1.00 45.22 118 HIS A C 1
ATOM 934 O O . HIS A 1 118 ? -6.484 24.455 -7.706 1.00 45.22 118 HIS A O 1
ATOM 940 N N . GLN A 1 119 ? -4.492 24.159 -8.717 1.00 45.81 119 GLN A N 1
ATOM 941 C CA . GLN A 1 119 ? -3.916 25.457 -8.368 1.00 45.81 119 GLN A CA 1
ATOM 942 C C . GLN A 1 119 ? -4.599 26.510 -9.250 1.00 45.81 119 GLN A C 1
ATOM 944 O O . GLN A 1 119 ? -4.079 26.941 -10.271 1.00 45.81 119 GLN A O 1
ATOM 949 N N . GLY A 1 120 ? -5.818 26.892 -8.882 1.00 53.38 120 GLY A N 1
ATOM 950 C CA . GLY A 1 120 ? -6.372 28.169 -9.284 1.00 53.38 120 GLY A CA 1
ATOM 951 C C . GLY A 1 120 ? -5.753 29.217 -8.378 1.00 53.38 120 GLY A C 1
ATOM 952 O O . GLY A 1 120 ? -6.110 29.257 -7.206 1.00 53.38 120 GLY A O 1
ATOM 953 N N . LEU A 1 121 ? -4.785 29.967 -8.906 1.00 52.34 121 LEU A N 1
ATOM 954 C CA . LEU A 1 121 ? -4.496 31.380 -8.619 1.00 52.34 121 LEU A CA 1
ATOM 955 C C . LEU A 1 121 ? -3.153 31.750 -9.264 1.00 52.34 121 LEU A C 1
ATOM 957 O O . LEU A 1 121 ? -2.132 31.865 -8.598 1.00 52.34 121 LEU A O 1
ATOM 961 N N . VAL A 1 122 ? -3.178 31.974 -10.575 1.00 49.44 122 VAL A N 1
ATOM 962 C CA . VAL A 1 122 ? -2.434 33.092 -11.160 1.00 49.44 122 VAL A CA 1
ATOM 963 C C . VAL A 1 122 ? -3.386 33.734 -12.154 1.00 49.44 122 VAL A C 1
ATOM 965 O O . VAL A 1 122 ? -3.630 33.197 -13.231 1.00 49.44 122 VAL A O 1
ATOM 968 N N . ASN A 1 123 ? -3.995 34.847 -11.760 1.00 45.56 123 ASN A N 1
ATOM 969 C CA . ASN A 1 123 ? -4.622 35.743 -12.713 1.00 45.56 123 ASN A CA 1
ATOM 970 C C . ASN A 1 123 ? -4.341 37.182 -12.282 1.00 45.56 123 ASN A C 1
ATOM 972 O O . ASN A 1 123 ? -4.913 37.640 -11.298 1.00 45.56 123 ASN A O 1
ATOM 976 N N . ARG A 1 124 ? -3.477 37.802 -13.095 1.00 52.91 124 ARG A N 1
ATOM 977 C CA . ARG A 1 124 ? -3.197 39.230 -13.309 1.00 52.91 124 ARG A CA 1
ATOM 978 C C . ARG A 1 124 ? -2.594 40.035 -12.166 1.00 52.91 124 ARG A C 1
ATOM 980 O O . ARG A 1 124 ? -3.290 40.293 -11.167 1.00 52.91 124 ARG A O 1
#

Secondary structure (DSSP, 8-state):
-PPP--SSHHHHHHHHHHHHHHHHHHHSSSPPSEEEEESPPP-TTT-HHHHHHHHTS-TTT-EEEEEPPPPP------SHHHHHHHHHHHHHHHHHHHHHHHHHHHTTPEE--PPP--------